Protein AF-A0A8T3VI61-F1 (afdb_monomer)

Solvent-accessible surface area (backbone atoms only — not comparable to full-atom values): 3465 Å² total; per-residue (Å²): 122,54,80,65,40,55,53,33,51,51,50,36,51,52,31,52,51,48,41,53,50,49,35,70,70,72,46,89,47,72,65,57,42,75,75,28,72,66,56,47,50,51,47,51,50,31,54,51,50,34,54,57,35,59,74,65,44,71,94,67,124

Nearest PDB structures (foldseek):
  4h54-assembly1_A  TM=6.739E-01  e=5.007E+00  Escherichia coli K-12
  3t9o-assembly1_A  TM=6.641E-01  e=7.270E+00  Escherichia coli K-12
  4h54-assembly1_B  TM=6.817E-01  e=9.920E+00  Escherichia coli K-12

Foldseek 3Di:
DDPLLVVLVVLLVVLVVQLVVLCVVQHVDPVSCVVDPVSVVSNVVSVVSNVVSVVVHDPPD

Mean predicted aligned error: 3.15 Å

Sequence (61 aa):
MNAKDEKHIKKIIEYCEATASDIEYFGDDFNEYLANDHYQRACAFNIIQIGEYIGRLSDEF

Secondary structure (DSSP, 8-state):
--HHHHHHHHHHHHHHHHHHHHHHHH-S-HHHHHH-HHHHHHHHHHHHHHHHHHTTS-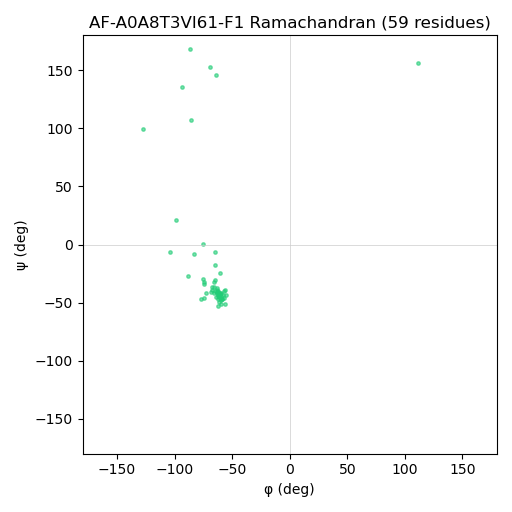S--

Structure (mmCIF, N/CA/C/O backbone):
data_AF-A0A8T3VI61-F1
#
_entry.id   AF-A0A8T3VI61-F1
#
loop_
_atom_site.group_PDB
_atom_site.id
_atom_site.type_symbol
_atom_site.label_atom_id
_atom_site.label_alt_id
_atom_site.label_comp_id
_atom_site.label_asym_id
_atom_site.label_entity_id
_atom_site.label_seq_id
_atom_site.pdbx_PDB_ins_code
_atom_site.Cartn_x
_atom_site.Cartn_y
_atom_site.Cartn_z
_atom_site.occupancy
_atom_site.B_iso_or_equiv
_atom_site.auth_seq_id
_atom_site.auth_comp_id
_atom_site.auth_asym_id
_atom_site.auth_atom_id
_atom_site.pdbx_PDB_model_num
ATOM 1 N N . MET A 1 1 ? -11.190 -5.607 21.301 1.00 71.44 1 MET A N 1
ATOM 2 C CA . MET A 1 1 ? -11.437 -5.216 19.894 1.00 71.44 1 MET A CA 1
ATOM 3 C C . MET A 1 1 ? -12.930 -5.148 19.593 1.00 71.44 1 MET A C 1
ATOM 5 O O . MET A 1 1 ? -13.625 -6.153 19.704 1.00 71.44 1 MET A O 1
ATOM 9 N N . ASN A 1 2 ? -13.437 -3.958 19.268 1.00 86.75 2 ASN A N 1
ATOM 10 C CA . ASN A 1 2 ? -14.856 -3.739 18.976 1.00 86.75 2 ASN A CA 1
ATOM 11 C C . ASN A 1 2 ? -15.183 -4.005 17.483 1.00 86.75 2 ASN A C 1
ATOM 13 O O . ASN A 1 2 ? -14.296 -4.119 16.636 1.00 86.75 2 ASN A O 1
ATOM 17 N N . ALA A 1 3 ? -16.474 -4.070 17.143 1.00 89.62 3 ALA A N 1
ATOM 18 C CA . ALA A 1 3 ? -16.933 -4.353 15.777 1.00 89.62 3 ALA A CA 1
ATOM 19 C C . ALA A 1 3 ? -16.559 -3.270 14.739 1.00 89.62 3 ALA A C 1
ATOM 21 O O . ALA A 1 3 ? -16.631 -3.521 13.535 1.00 89.62 3 ALA A O 1
ATOM 22 N N . LYS A 1 4 ? -16.200 -2.053 15.172 1.00 92.31 4 LYS A N 1
ATOM 23 C CA . LYS A 1 4 ? -15.708 -0.990 14.284 1.00 92.31 4 LYS A CA 1
ATOM 24 C C . LYS A 1 4 ? -14.252 -1.265 13.900 1.00 92.31 4 LYS A C 1
ATO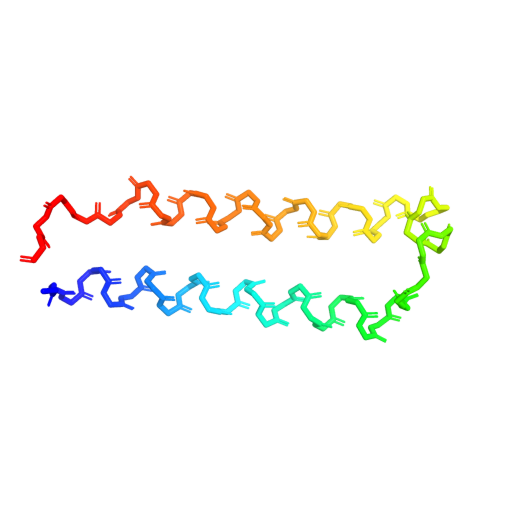M 26 O O . LYS A 1 4 ? -13.942 -1.243 12.711 1.00 92.31 4 LYS A O 1
ATOM 31 N N . ASP A 1 5 ? -13.404 -1.591 14.869 1.00 94.88 5 ASP A N 1
ATOM 32 C CA . ASP A 1 5 ? -11.996 -1.917 14.627 1.00 94.88 5 ASP A CA 1
ATOM 33 C C . ASP A 1 5 ? -11.856 -3.154 13.743 1.00 94.88 5 ASP A C 1
ATOM 35 O O . ASP A 1 5 ? -11.072 -3.149 12.800 1.00 94.88 5 ASP A O 1
ATOM 39 N N . GLU A 1 6 ? -12.697 -4.172 13.949 1.00 95.62 6 GLU A N 1
ATOM 40 C CA . GLU A 1 6 ? -12.727 -5.353 13.080 1.00 95.62 6 GLU A CA 1
ATOM 41 C C . GLU A 1 6 ? -12.990 -4.981 11.608 1.00 95.62 6 GLU A C 1
ATOM 43 O O . GLU A 1 6 ? -12.357 -5.517 10.698 1.00 95.62 6 GLU A O 1
ATOM 48 N N . LYS A 1 7 ? -13.891 -4.022 11.350 1.00 96.25 7 LYS A N 1
ATOM 49 C CA . LYS A 1 7 ? -14.153 -3.527 9.988 1.00 96.25 7 LYS A CA 1
ATOM 50 C C . LYS A 1 7 ? -12.963 -2.761 9.418 1.00 96.25 7 LYS A C 1
ATOM 52 O O . LYS A 1 7 ? -12.691 -2.880 8.227 1.00 96.25 7 LYS A O 1
ATOM 57 N N . HIS A 1 8 ? -12.276 -1.965 10.233 1.00 96.88 8 HIS A N 1
ATOM 58 C CA . HIS A 1 8 ? -11.089 -1.229 9.797 1.00 96.88 8 HIS A CA 1
ATOM 59 C C . HIS A 1 8 ? -9.921 -2.170 9.496 1.00 96.88 8 HIS A C 1
ATOM 61 O O . HIS A 1 8 ? -9.296 -2.027 8.452 1.00 96.88 8 HIS A O 1
ATOM 67 N N . ILE A 1 9 ? -9.706 -3.196 10.320 1.00 97.06 9 ILE A N 1
ATOM 68 C CA . ILE A 1 9 ? -8.701 -4.238 10.076 1.00 97.06 9 ILE A CA 1
ATOM 69 C C . ILE A 1 9 ? -9.008 -5.012 8.797 1.00 97.06 9 ILE A C 1
ATOM 71 O O . ILE A 1 9 ? -8.112 -5.206 7.982 1.00 97.06 9 ILE A O 1
ATOM 75 N N . LYS A 1 10 ? -10.272 -5.388 8.564 1.00 98.12 10 LYS A N 1
ATOM 76 C CA . LYS A 1 10 ? -10.679 -6.006 7.292 1.00 98.12 10 LYS A CA 1
ATOM 77 C C . LYS A 1 10 ? -10.317 -5.126 6.096 1.00 98.12 10 LYS A C 1
ATOM 79 O O . L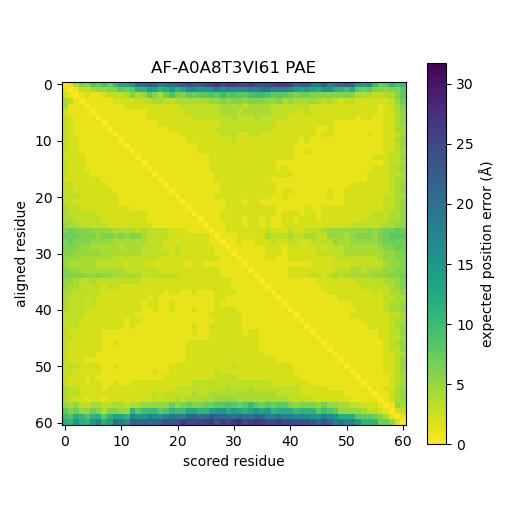YS A 1 10 ? -9.745 -5.624 5.138 1.00 98.12 10 LYS A O 1
ATOM 84 N N . LYS A 1 11 ? -10.559 -3.814 6.182 1.00 98.31 11 LYS A N 1
ATOM 85 C CA . LYS A 1 11 ? -10.155 -2.874 5.127 1.00 98.31 11 LYS A CA 1
ATOM 86 C C . LYS A 1 11 ? -8.645 -2.774 4.949 1.00 98.31 11 LYS A C 1
ATOM 88 O O . LYS A 1 11 ? -8.190 -2.734 3.815 1.00 98.31 11 LYS A O 1
ATOM 93 N N . ILE A 1 12 ? -7.871 -2.777 6.031 1.00 98.50 12 ILE A N 1
ATOM 94 C CA . ILE A 1 12 ? -6.404 -2.805 5.952 1.00 98.50 12 ILE A CA 1
ATOM 95 C C . ILE A 1 12 ? -5.934 -4.054 5.197 1.00 98.50 12 ILE A C 1
ATOM 97 O O . ILE A 1 12 ? -5.122 -3.934 4.285 1.00 98.50 12 ILE A O 1
ATOM 101 N N . ILE A 1 13 ? -6.482 -5.227 5.531 1.00 98.62 13 ILE A N 1
ATOM 102 C CA . ILE A 1 13 ? -6.154 -6.491 4.856 1.00 98.62 13 ILE A CA 1
ATOM 103 C C . ILE A 1 13 ? -6.506 -6.417 3.365 1.00 98.62 13 ILE A C 1
ATOM 105 O O . ILE A 1 13 ? -5.655 -6.734 2.541 1.00 98.62 13 ILE A O 1
ATOM 109 N N . GLU A 1 14 ? -7.697 -5.920 3.014 1.00 98.75 14 GLU A N 1
ATOM 110 C CA . GLU A 1 14 ? -8.108 -5.738 1.613 1.00 98.75 14 GLU A CA 1
ATOM 111 C C . GLU A 1 14 ? -7.112 -4.860 0.821 1.00 98.75 14 GLU A C 1
ATOM 113 O O . GLU A 1 14 ? -6.806 -5.167 -0.328 1.00 98.75 14 GLU A O 1
ATOM 118 N N . TYR A 1 15 ? -6.556 -3.794 1.413 1.00 98.69 15 TYR A N 1
ATOM 119 C CA . TYR A 1 15 ? -5.548 -2.958 0.736 1.00 98.69 15 TYR A CA 1
ATOM 120 C C . TYR A 1 15 ? -4.156 -3.600 0.665 1.00 98.69 15 TYR A C 1
ATOM 122 O O . TYR A 1 15 ? -3.410 -3.344 -0.285 1.00 98.69 15 TYR A O 1
ATOM 130 N N . CYS A 1 16 ? -3.793 -4.449 1.628 1.00 98.69 16 CYS A N 1
ATOM 131 C CA . CYS A 1 16 ? -2.595 -5.283 1.514 1.00 98.69 16 CYS A CA 1
ATOM 132 C C . CYS A 1 16 ? -2.729 -6.273 0.347 1.00 98.69 16 CYS A C 1
ATOM 134 O O . CYS A 1 16 ? -1.810 -6.401 -0.459 1.00 98.69 16 CYS A O 1
ATOM 136 N N . GLU A 1 17 ? -3.884 -6.930 0.225 1.00 98.75 17 GLU A N 1
ATOM 137 C CA . GLU A 1 17 ? -4.192 -7.840 -0.885 1.00 98.75 17 GLU A CA 1
ATOM 138 C C . GLU A 1 17 ? -4.221 -7.102 -2.230 1.00 98.75 17 GLU A C 1
ATOM 140 O O . GLU A 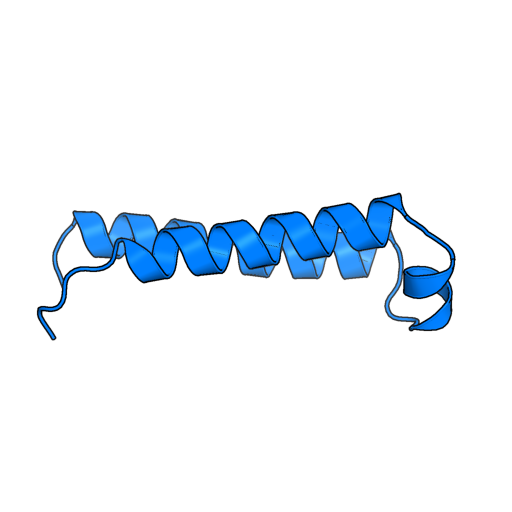1 17 ? -3.654 -7.589 -3.205 1.00 98.75 17 GLU A O 1
ATOM 145 N N . ALA A 1 18 ? -4.792 -5.894 -2.277 1.00 98.62 18 ALA A N 1
ATOM 146 C CA . ALA A 1 18 ? -4.755 -5.045 -3.468 1.00 98.62 18 ALA A CA 1
ATOM 147 C C . ALA A 1 18 ? -3.317 -4.708 -3.889 1.00 98.62 18 ALA A C 1
ATOM 149 O O . ALA A 1 18 ? -2.988 -4.802 -5.065 1.00 98.62 18 ALA A O 1
ATOM 150 N N . THR A 1 19 ? -2.435 -4.406 -2.930 1.00 98.31 19 THR A N 1
ATOM 151 C CA . THR A 1 19 ? -1.01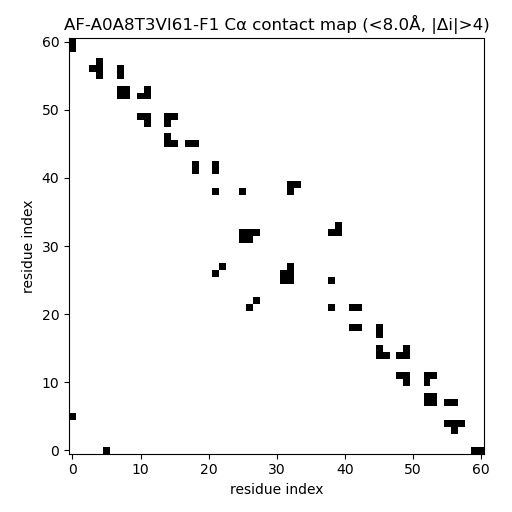5 -4.141 -3.216 1.00 98.31 19 THR A CA 1
ATOM 152 C C . THR A 1 19 ? -0.325 -5.371 -3.803 1.00 98.31 19 THR A C 1
ATOM 154 O O . THR A 1 19 ? 0.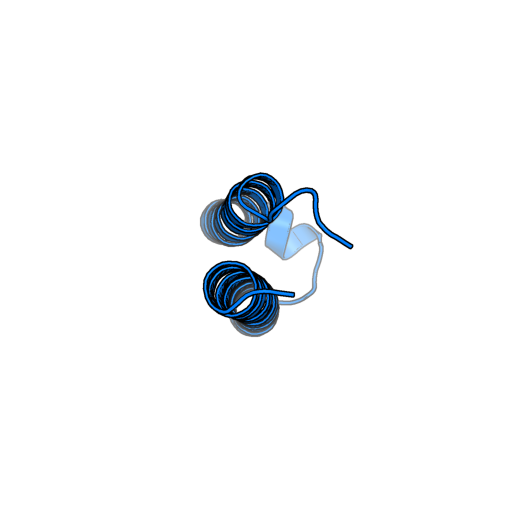420 -5.247 -4.769 1.00 98.31 19 THR A O 1
ATOM 157 N N . ALA A 1 20 ? -0.599 -6.566 -3.269 1.00 98.19 20 ALA A N 1
ATOM 158 C CA . ALA A 1 20 ? -0.085 -7.810 -3.841 1.00 98.19 20 ALA A CA 1
ATOM 159 C C . ALA A 1 20 ? -0.610 -8.047 -5.268 1.00 98.19 20 ALA A C 1
ATOM 161 O O . ALA A 1 20 ? 0.159 -8.437 -6.143 1.00 98.19 20 ALA A O 1
ATOM 162 N N . SER A 1 21 ? -1.890 -7.757 -5.521 1.00 98.38 21 SER A N 1
ATOM 163 C CA . SER A 1 21 ? -2.482 -7.854 -6.859 1.00 98.38 21 SER A CA 1
ATOM 164 C C . SER A 1 21 ? -1.890 -6.841 -7.842 1.00 98.38 21 SER A C 1
ATOM 166 O O . SER A 1 21 ? -1.728 -7.172 -9.013 1.00 98.38 21 SER A O 1
ATOM 168 N N . ASP A 1 22 ? -1.574 -5.623 -7.396 1.00 98.12 22 ASP A N 1
ATOM 169 C CA . ASP A 1 22 ? -0.904 -4.620 -8.227 1.00 98.12 22 ASP A CA 1
ATOM 170 C C . ASP A 1 22 ? 0.513 -5.089 -8.590 1.00 98.12 22 ASP A C 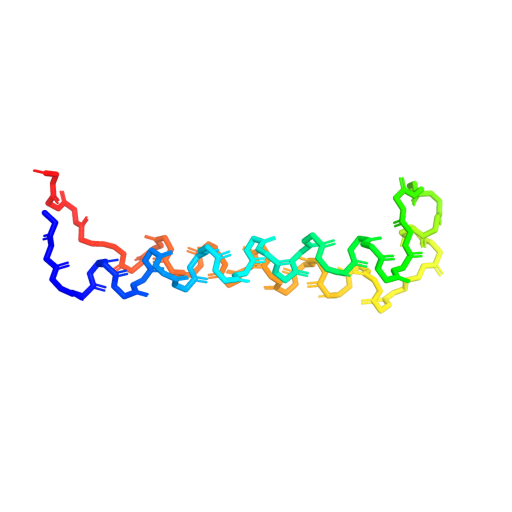1
ATOM 172 O O . ASP A 1 22 ? 0.908 -4.994 -9.751 1.00 98.12 22 ASP A O 1
ATOM 176 N N . ILE A 1 23 ? 1.249 -5.670 -7.633 1.00 97.50 23 ILE A N 1
ATOM 177 C CA . ILE A 1 23 ? 2.574 -6.260 -7.884 1.00 97.50 23 ILE A CA 1
ATOM 178 C C . ILE A 1 23 ? 2.483 -7.421 -8.882 1.00 97.50 23 ILE A C 1
ATOM 180 O O . ILE A 1 23 ? 3.273 -7.484 -9.819 1.00 97.50 23 ILE A O 1
ATOM 184 N N . GLU A 1 24 ? 1.501 -8.313 -8.741 1.00 97.94 24 GLU A N 1
ATOM 185 C CA . GLU A 1 24 ? 1.287 -9.409 -9.695 1.00 97.94 24 GLU A CA 1
ATOM 186 C C . GLU A 1 24 ? 0.932 -8.896 -11.101 1.00 97.94 24 GLU A C 1
ATOM 188 O O . GLU A 1 24 ? 1.376 -9.460 -12.102 1.00 97.94 24 GLU A O 1
ATOM 193 N N . TYR A 1 25 ? 0.151 -7.816 -11.188 1.00 97.56 25 TYR A N 1
ATOM 194 C CA . TYR A 1 25 ? -0.290 -7.244 -12.458 1.00 97.56 25 TYR A CA 1
ATOM 195 C C . TYR A 1 25 ? 0.818 -6.478 -13.192 1.00 97.56 25 TYR A C 1
ATOM 197 O O . TYR A 1 25 ? 0.970 -6.629 -14.406 1.00 97.56 25 TYR A O 1
ATOM 205 N N . PHE A 1 26 ? 1.561 -5.625 -12.482 1.00 96.62 26 PHE A N 1
ATOM 206 C CA . PHE A 1 26 ? 2.588 -4.772 -13.083 1.00 96.62 26 PHE A CA 1
ATOM 207 C C . PHE A 1 26 ? 3.966 -5.436 -13.155 1.00 96.62 26 PHE A C 1
ATOM 209 O O . PHE A 1 26 ? 4.731 -5.081 -14.049 1.00 96.62 26 PHE A O 1
ATOM 216 N N . GLY A 1 27 ? 4.252 -6.375 -12.249 1.00 94.62 27 GLY A N 1
ATOM 217 C CA . GLY A 1 27 ? 5.542 -7.038 -12.085 1.00 94.62 27 GLY A CA 1
ATOM 218 C C . GLY A 1 27 ? 6.255 -6.665 -10.777 1.00 94.62 27 GLY A C 1
ATOM 219 O O . GLY A 1 27 ? 6.006 -5.622 -10.168 1.00 94.62 27 GLY A O 1
ATOM 220 N N . ASP A 1 28 ? 7.148 -7.547 -10.324 1.00 95.12 28 ASP A N 1
ATOM 221 C CA . ASP A 1 28 ? 7.910 -7.416 -9.066 1.00 95.12 28 ASP A CA 1
ATOM 222 C C . ASP A 1 28 ? 9.341 -6.881 -9.296 1.00 95.12 28 ASP A C 1
ATOM 224 O O . ASP A 1 28 ? 10.244 -7.081 -8.484 1.00 95.12 28 ASP A O 1
ATOM 228 N N . ASP A 1 29 ? 9.590 -6.213 -10.429 1.00 97.25 29 ASP A N 1
ATOM 229 C CA . ASP A 1 29 ? 10.865 -5.539 -10.675 1.00 97.25 29 ASP A CA 1
ATOM 230 C C . ASP A 1 29 ? 10.818 -4.062 -10.261 1.00 97.25 29 ASP A C 1
ATOM 232 O O . ASP A 1 29 ? 9.905 -3.294 -10.578 1.00 97.25 29 ASP A O 1
ATOM 236 N N . PHE A 1 30 ? 11.871 -3.622 -9.576 1.00 95.50 30 PHE A N 1
ATOM 237 C CA . PHE A 1 30 ? 11.965 -2.247 -9.101 1.00 95.50 30 PHE A CA 1
ATOM 238 C C . PHE A 1 30 ? 12.057 -1.219 -10.243 1.00 95.50 30 PHE A C 1
ATOM 240 O O . PHE A 1 30 ? 11.555 -0.101 -10.107 1.00 95.50 30 PHE A O 1
ATOM 247 N N . ASN A 1 31 ? 12.667 -1.565 -11.382 1.00 97.50 31 ASN A N 1
ATOM 248 C CA . ASN A 1 31 ? 12.724 -0.660 -12.530 1.00 97.50 31 ASN A CA 1
ATOM 249 C C . ASN A 1 31 ? 11.371 -0.579 -13.243 1.00 97.50 31 ASN A C 1
ATOM 251 O O . ASN A 1 31 ? 11.028 0.496 -13.732 1.00 97.50 31 ASN A O 1
ATOM 255 N N . GLU A 1 32 ? 10.584 -1.660 -13.265 1.00 95.06 32 GLU A N 1
ATOM 256 C CA . GLU A 1 32 ? 9.195 -1.637 -13.751 1.00 95.06 32 GLU A CA 1
ATOM 257 C C . GLU A 1 32 ? 8.335 -0.682 -12.914 1.00 95.06 32 GLU A C 1
ATOM 259 O O . GLU A 1 32 ? 7.601 0.140 -13.468 1.00 95.06 32 GLU A O 1
ATOM 264 N N . TYR A 1 33 ? 8.499 -0.706 -11.588 1.00 97.31 33 TYR A N 1
ATOM 265 C CA . TYR A 1 33 ? 7.881 0.266 -10.685 1.00 97.31 33 TYR A CA 1
ATOM 266 C C . TYR A 1 33 ? 8.317 1.707 -10.991 1.00 97.31 33 TYR A C 1
ATOM 268 O O . TYR A 1 33 ? 7.477 2.589 -11.187 1.00 97.31 33 TYR A O 1
ATOM 276 N N . LEU A 1 34 ? 9.625 1.968 -11.091 1.00 97.69 34 LEU A N 1
ATOM 277 C CA . LEU A 1 34 ? 10.140 3.317 -11.359 1.00 97.69 34 LEU A CA 1
ATOM 278 C C . LEU A 1 34 ? 9.744 3.867 -12.735 1.00 97.69 34 LEU A C 1
ATOM 280 O O . LEU A 1 34 ? 9.592 5.078 -12.884 1.00 97.69 34 LEU A O 1
ATOM 284 N N . ALA A 1 35 ? 9.572 3.001 -13.731 1.00 97.69 35 ALA A N 1
ATOM 285 C CA . ALA A 1 35 ? 9.206 3.399 -15.085 1.00 97.69 35 ALA A CA 1
ATOM 286 C C . ALA A 1 35 ? 7.692 3.605 -15.281 1.00 97.69 35 ALA A C 1
ATOM 288 O O . ALA A 1 35 ? 7.284 4.075 -16.345 1.00 97.69 35 ALA A O 1
ATOM 289 N N . ASN A 1 36 ? 6.854 3.253 -14.297 1.00 97.88 36 ASN A N 1
ATOM 290 C CA . ASN A 1 36 ? 5.402 3.241 -14.447 1.00 97.88 36 ASN A CA 1
ATOM 291 C C . ASN A 1 36 ? 4.672 4.035 -13.349 1.00 97.88 36 ASN A C 1
ATOM 293 O O . ASN A 1 36 ? 4.361 3.529 -12.271 1.00 97.88 36 ASN A O 1
ATOM 297 N N . ASP A 1 37 ? 4.276 5.266 -13.676 1.00 98.38 37 ASP A N 1
ATOM 298 C CA . ASP A 1 37 ? 3.526 6.150 -12.773 1.00 98.38 37 ASP A CA 1
ATOM 299 C C . ASP A 1 37 ? 2.164 5.588 -12.332 1.00 98.38 37 ASP A C 1
ATOM 301 O O . ASP A 1 37 ? 1.611 6.010 -11.314 1.00 98.38 37 ASP A O 1
ATOM 305 N N . HIS A 1 38 ? 1.549 4.687 -13.104 1.00 98.25 38 HIS A N 1
ATOM 306 C CA . HIS A 1 38 ? 0.304 4.042 -12.683 1.00 98.25 38 HIS A CA 1
ATOM 307 C C . HIS A 1 38 ? 0.560 3.023 -11.578 1.00 98.25 38 HIS A C 1
ATOM 309 O O . HIS A 1 38 ? -0.176 3.026 -10.594 1.00 98.25 38 HIS A O 1
ATOM 315 N N . TYR A 1 39 ? 1.630 2.239 -11.699 1.00 98.06 39 TYR A N 1
ATOM 316 C CA . TYR A 1 39 ? 2.040 1.293 -10.667 1.00 98.06 39 TYR A CA 1
ATOM 317 C C . TYR A 1 39 ? 2.405 2.026 -9.367 1.00 98.06 39 TYR A C 1
ATOM 319 O O . TYR A 1 39 ? 1.871 1.717 -8.302 1.00 98.06 39 TYR A O 1
ATOM 327 N N . GLN A 1 40 ? 3.199 3.097 -9.463 1.00 98.38 40 GLN A N 1
ATOM 328 C CA . GLN A 1 40 ? 3.545 3.931 -8.305 1.00 98.38 40 GLN A CA 1
ATOM 329 C C . GLN A 1 40 ? 2.312 4.494 -7.603 1.00 98.38 40 GLN A C 1
ATOM 331 O O . GLN A 1 40 ? 2.204 4.435 -6.378 1.00 98.38 40 GLN A O 1
ATOM 336 N N . ARG A 1 41 ? 1.358 5.030 -8.372 1.00 98.56 41 ARG A N 1
ATOM 337 C CA . ARG A 1 41 ? 0.130 5.604 -7.811 1.00 98.56 41 ARG A CA 1
ATOM 338 C C . ARG A 1 41 ? -0.778 4.552 -7.185 1.00 98.56 41 ARG A C 1
ATOM 340 O O . ARG A 1 41 ? -1.378 4.859 -6.159 1.00 98.56 41 ARG A O 1
ATOM 347 N N . ALA A 1 42 ? -0.870 3.355 -7.762 1.00 98.19 42 ALA A N 1
ATOM 348 C CA . ALA A 1 42 ? -1.653 2.258 -7.199 1.00 98.19 42 ALA A CA 1
ATOM 349 C C . ALA A 1 42 ? -1.101 1.840 -5.825 1.00 98.19 42 ALA A C 1
ATOM 351 O O . ALA A 1 42 ? -1.806 1.940 -4.818 1.00 98.19 42 ALA A O 1
ATOM 352 N N . CYS A 1 43 ? 0.202 1.542 -5.749 1.00 97.75 43 CYS A N 1
ATOM 353 C CA . CYS A 1 43 ? 0.870 1.213 -4.488 1.00 97.75 43 CYS A CA 1
ATOM 354 C C . CYS A 1 43 ? 0.764 2.349 -3.461 1.00 97.75 43 CYS A C 1
ATOM 356 O O . CYS A 1 43 ? 0.410 2.115 -2.304 1.00 97.75 43 CYS A O 1
ATOM 358 N N . ALA A 1 44 ? 1.025 3.595 -3.873 1.00 98.38 44 ALA A N 1
ATOM 359 C CA . ALA A 1 44 ? 0.935 4.751 -2.984 1.00 98.38 44 ALA A CA 1
ATOM 360 C C . ALA A 1 44 ? -0.484 4.938 -2.428 1.00 98.38 44 ALA A C 1
ATOM 362 O O . ALA A 1 44 ? -0.647 5.209 -1.238 1.00 98.38 44 ALA A O 1
ATOM 363 N N . PHE A 1 45 ? -1.513 4.767 -3.262 1.00 98.62 45 PHE A N 1
ATOM 364 C CA . P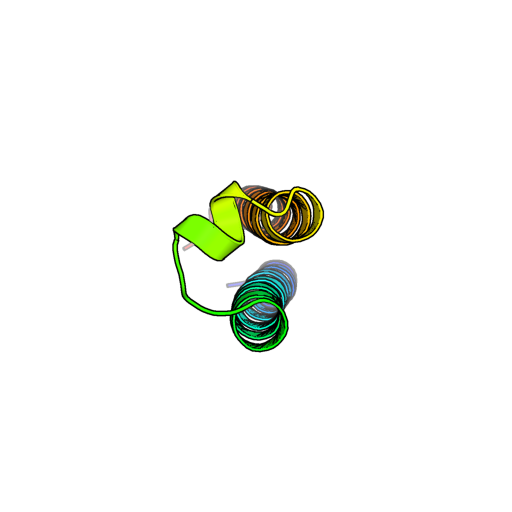HE A 1 45 ? -2.902 4.860 -2.829 1.00 98.62 45 PHE A CA 1
ATOM 365 C C . PHE A 1 45 ? -3.231 3.807 -1.768 1.00 98.62 45 PHE A C 1
ATOM 367 O O . PHE A 1 45 ? -3.743 4.167 -0.706 1.00 98.62 45 PHE A O 1
ATOM 374 N N . ASN A 1 46 ? -2.883 2.539 -2.007 1.00 98.69 46 ASN A N 1
ATOM 375 C CA . ASN A 1 46 ? -3.139 1.456 -1.057 1.00 98.69 46 ASN A CA 1
ATOM 376 C C . ASN A 1 46 ? -2.444 1.714 0.291 1.00 98.69 46 ASN A C 1
ATOM 378 O O . ASN A 1 46 ? -3.076 1.607 1.342 1.00 98.69 46 ASN A O 1
ATOM 382 N N . ILE A 1 47 ? -1.177 2.148 0.271 1.00 98.44 47 ILE A N 1
ATOM 383 C CA . ILE A 1 47 ? -0.408 2.481 1.483 1.00 98.44 47 ILE A CA 1
ATOM 384 C C . ILE A 1 47 ? -1.059 3.632 2.264 1.00 98.44 47 ILE A C 1
ATOM 386 O O . ILE A 1 47 ? -1.186 3.554 3.488 1.00 98.44 47 ILE A O 1
ATOM 390 N N . ILE A 1 48 ? -1.512 4.687 1.577 1.00 98.62 48 ILE A N 1
ATOM 391 C CA . ILE A 1 48 ? -2.219 5.806 2.219 1.00 98.62 48 ILE A CA 1
ATOM 392 C C . ILE A 1 48 ? -3.505 5.310 2.886 1.00 98.62 48 ILE A C 1
ATOM 394 O O . ILE A 1 48 ? -3.769 5.658 4.037 1.00 98.62 48 ILE A O 1
ATOM 398 N N . GLN A 1 49 ? -4.293 4.475 2.202 1.00 98.62 49 GLN A N 1
ATOM 399 C CA . GLN A 1 49 ? -5.530 3.944 2.777 1.00 98.62 49 GLN A CA 1
ATOM 400 C C . GLN A 1 49 ? -5.267 3.066 4.004 1.00 98.62 49 GLN A C 1
ATOM 402 O O . GLN A 1 49 ? -5.995 3.171 4.990 1.00 98.62 49 GLN A O 1
ATOM 407 N N . ILE A 1 50 ? -4.207 2.254 3.992 1.00 98.62 50 ILE A N 1
ATOM 408 C CA . ILE A 1 50 ? -3.786 1.481 5.168 1.00 98.62 50 ILE A CA 1
ATOM 409 C C . ILE A 1 50 ? -3.532 2.417 6.356 1.00 98.62 50 ILE A C 1
ATOM 411 O O . ILE A 1 50 ? -4.109 2.211 7.425 1.00 98.62 50 ILE A O 1
ATOM 415 N N . GLY A 1 51 ? -2.737 3.475 6.166 1.00 97.81 51 GLY A N 1
ATOM 416 C CA . GLY A 1 51 ? -2.462 4.465 7.212 1.00 97.81 51 GLY A CA 1
ATOM 417 C C . GLY A 1 51 ? -3.728 5.142 7.749 1.00 97.81 51 GLY A C 1
ATOM 418 O O . GLY A 1 51 ? -3.910 5.251 8.962 1.00 97.81 51 GLY A O 1
ATOM 419 N N . GLU A 1 52 ? -4.646 5.520 6.860 1.00 98.12 52 GLU A N 1
ATOM 420 C CA . GLU A 1 52 ? -5.940 6.112 7.219 1.00 98.12 52 GLU A CA 1
ATOM 421 C C . GLU A 1 52 ? -6.801 5.186 8.085 1.00 98.12 52 GLU A C 1
ATOM 423 O O . GLU A 1 52 ? -7.423 5.637 9.047 1.00 98.12 52 GLU A O 1
ATOM 428 N N . TYR A 1 53 ? -6.862 3.891 7.766 1.00 97.56 53 TYR A N 1
ATOM 429 C CA . TYR A 1 53 ? -7.637 2.937 8.560 1.00 97.56 53 TYR A CA 1
ATOM 430 C C . TYR A 1 53 ? -6.961 2.586 9.885 1.00 97.56 53 TYR A C 1
ATOM 432 O O . TYR A 1 53 ? -7.672 2.419 10.875 1.00 97.56 53 TYR A O 1
ATOM 440 N N . ILE A 1 54 ? -5.624 2.544 9.933 1.00 95.94 54 ILE A N 1
ATOM 441 C CA . ILE A 1 54 ? -4.869 2.397 11.186 1.00 95.94 54 ILE A CA 1
ATOM 442 C C . ILE A 1 54 ? -5.185 3.563 12.127 1.00 95.94 54 ILE A C 1
ATOM 444 O O . ILE A 1 54 ? -5.536 3.334 13.279 1.00 95.94 54 ILE A O 1
ATOM 448 N N . GLY A 1 55 ? -5.157 4.804 11.629 1.00 95.69 55 GLY A N 1
ATOM 449 C CA . GLY A 1 55 ? -5.470 5.998 12.425 1.00 95.69 55 GLY A CA 1
ATOM 450 C C . 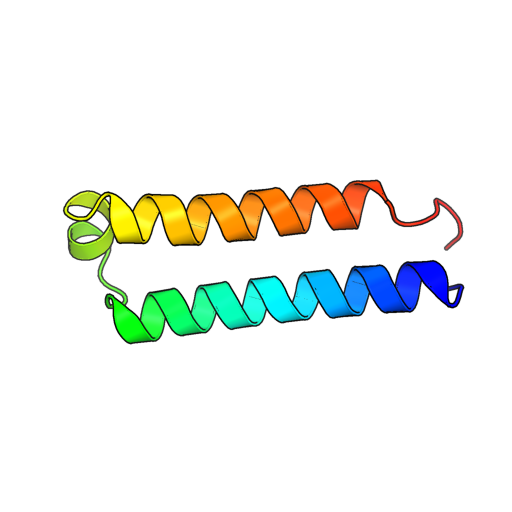GLY A 1 55 ? -6.921 6.088 12.924 1.00 95.69 55 GLY A C 1
ATOM 451 O O . GLY A 1 55 ? -7.251 6.993 13.685 1.00 95.69 55 GLY A O 1
ATOM 452 N N . ARG A 1 56 ? -7.805 5.176 12.494 1.00 95.06 56 ARG A N 1
ATOM 453 C CA . ARG A 1 56 ? -9.218 5.099 12.913 1.00 95.06 56 ARG A CA 1
ATOM 454 C C . ARG A 1 56 ? -9.498 3.983 13.918 1.00 95.06 56 ARG A C 1
ATOM 456 O O . ARG A 1 56 ? -10.644 3.897 14.383 1.00 95.06 56 ARG A O 1
ATOM 463 N N . LEU A 1 57 ? -8.508 3.135 14.205 1.00 94.50 57 LEU A N 1
ATOM 464 C CA . LEU A 1 57 ? -8.601 2.112 15.243 1.00 94.50 57 LEU A CA 1
ATOM 465 C C . LEU A 1 57 ? -8.758 2.778 16.610 1.00 94.50 57 LEU A C 1
ATOM 467 O O . LEU A 1 57 ? -8.259 3.879 16.835 1.00 94.50 57 LEU A O 1
ATOM 471 N N . SER A 1 58 ? -9.510 2.138 17.500 1.00 90.19 58 SER A N 1
ATOM 472 C CA . SER A 1 58 ? -9.609 2.605 18.879 1.00 90.19 58 SER A CA 1
ATOM 473 C C . SER A 1 58 ? -8.292 2.403 19.637 1.00 90.19 58 SER A C 1
ATOM 475 O O . SER A 1 58 ? -7.534 1.480 19.347 1.00 90.19 58 SER A O 1
ATOM 477 N N . ASP A 1 59 ? -8.049 3.247 20.642 1.00 85.44 59 ASP A N 1
ATOM 478 C CA . ASP A 1 59 ? -6.898 3.125 21.552 1.00 85.44 59 ASP A CA 1
ATOM 479 C C . ASP A 1 59 ? -7.072 1.983 22.582 1.00 85.44 59 ASP A C 1
ATOM 481 O O . ASP A 1 59 ? -6.223 1.776 23.451 1.00 85.44 59 ASP A O 1
ATOM 485 N N . GLU A 1 60 ? -8.195 1.258 22.527 1.00 72.31 60 GLU A N 1
ATOM 486 C CA . GLU A 1 60 ? -8.534 0.183 23.459 1.00 72.31 60 GLU A CA 1
ATOM 487 C C . GLU A 1 60 ? -7.913 -1.147 22.999 1.00 72.31 60 GLU A C 1
ATOM 489 O O . GLU A 1 60 ? -8.378 -1.771 22.040 1.00 72.31 60 GLU A O 1
ATOM 494 N N . PHE A 1 61 ? -6.869 -1.582 23.714 1.00 59.88 61 PHE A N 1
ATOM 495 C CA . PHE A 1 61 ? -6.190 -2.873 23.532 1.00 59.88 61 PHE A CA 1
ATOM 496 C C . PHE A 1 61 ? -6.979 -4.040 24.145 1.00 59.88 61 PHE A C 1
ATOM 498 O O . PHE A 1 61 ? -7.313 -3.968 25.350 1.00 59.88 61 PHE A O 1
#

pLDDT: mean 95.35, std 6.93, range [59.88, 98.75]

Radius of gyration: 13.97 Å; Cα contacts (8 Å, |Δi|>4): 43; chains: 1; bounding box: 30×16×39 Å

Organism: NCBI:txid230361